Protein AF-A0A7C1YS99-F1 (afdb_monomer_lite)

Foldseek 3Di:
DPLPDAWEEEEEQCFLPPVVLVCCVSNVRYAAEYEHQDPVRLVNNVVRDDRYHYDYDDLLADPAAFQQGQEYEYEQCLQVDPCSVSSVVVVNRNHHPNHDYHYDHDDPDPPDDDPDD

pLDDT: mean 83.0, std 20.09, range [32.75, 98.19]

Structure (mmCIF, N/CA/C/O backbone):
data_AF-A0A7C1YS99-F1
#
_entry.id   AF-A0A7C1YS99-F1
#
loop_
_atom_site.group_PDB
_atom_site.id
_atom_site.type_symbol
_atom_site.label_atom_id
_atom_site.label_alt_id
_atom_site.label_comp_id
_atom_site.label_asym_id
_atom_site.label_entity_id
_atom_site.label_seq_id
_atom_site.pdbx_PDB_ins_code
_atom_site.Cartn_x
_atom_site.Cartn_y
_atom_site.Cartn_z
_atom_site.occupancy
_atom_site.B_iso_or_equiv
_atom_site.auth_seq_id
_atom_site.auth_comp_id
_atom_site.auth_asym_id
_atom_site.auth_atom_id
_atom_site.pdbx_PDB_model_num
ATOM 1 N N . LEU A 1 1 ? 5.647 -1.113 18.588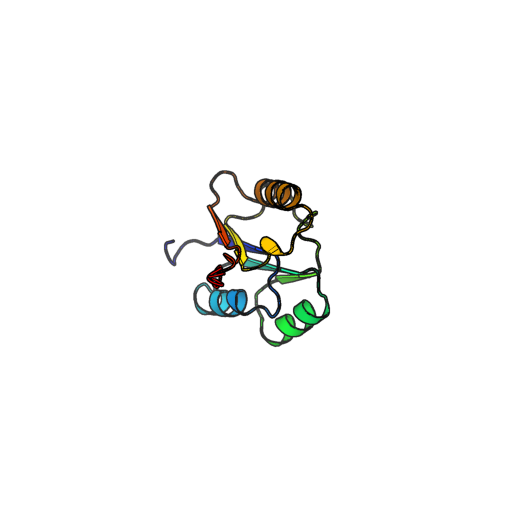 1.00 51.03 1 LEU A N 1
ATOM 2 C CA . LEU A 1 1 ? 4.290 -1.460 18.109 1.00 51.03 1 LEU A CA 1
ATOM 3 C C . LEU A 1 1 ? 3.826 -2.711 18.845 1.00 51.03 1 LEU A C 1
ATOM 5 O O . LEU A 1 1 ? 4.442 -3.757 18.681 1.00 51.03 1 LEU A O 1
ATOM 9 N N . ASN A 1 2 ? 2.818 -2.595 19.713 1.00 43.09 2 ASN A N 1
ATOM 10 C CA . ASN A 1 2 ? 2.233 -3.758 20.382 1.00 43.09 2 ASN A CA 1
ATOM 11 C C . ASN A 1 2 ? 1.548 -4.643 19.330 1.00 43.09 2 ASN A C 1
ATOM 13 O O . ASN A 1 2 ? 0.788 -4.141 18.510 1.00 43.09 2 ASN A O 1
ATOM 17 N N . SER A 1 3 ? 1.750 -5.960 19.381 1.00 49.62 3 SER A N 1
ATOM 18 C CA . SER A 1 3 ? 1.106 -6.942 18.482 1.00 49.62 3 SER A CA 1
ATOM 19 C C . SER A 1 3 ? -0.439 -6.983 18.589 1.00 49.62 3 SER A C 1
ATOM 21 O O . SER A 1 3 ? -1.082 -7.808 17.939 1.00 49.62 3 SER A O 1
ATOM 23 N N . ALA A 1 4 ? -1.039 -6.131 19.428 1.00 51.25 4 ALA A N 1
ATOM 24 C CA . ALA A 1 4 ? -2.457 -6.111 19.773 1.00 51.25 4 ALA A CA 1
ATOM 25 C C . ALA A 1 4 ? -3.273 -5.000 19.080 1.00 51.25 4 ALA A C 1
ATOM 27 O O . ALA A 1 4 ? -4.498 -5.100 19.055 1.00 51.25 4 ALA A O 1
ATOM 28 N N . SER A 1 5 ? -2.646 -3.961 18.523 1.00 60.84 5 SER A N 1
ATOM 29 C CA . SER A 1 5 ? -3.363 -2.846 17.888 1.00 60.84 5 SER A CA 1
ATOM 30 C C . SER A 1 5 ? -3.709 -3.160 16.429 1.00 60.84 5 SER A C 1
ATOM 32 O O . SER A 1 5 ? -2.818 -3.494 15.650 1.00 60.84 5 SER A O 1
ATOM 34 N N . ASN A 1 6 ? -4.988 -3.036 16.052 1.00 83.06 6 ASN A N 1
ATOM 35 C CA . ASN A 1 6 ? -5.393 -2.929 14.646 1.00 83.06 6 ASN A CA 1
ATOM 36 C C . ASN A 1 6 ? -4.889 -1.588 14.110 1.00 83.06 6 ASN A C 1
ATOM 38 O O . ASN A 1 6 ? -5.164 -0.553 14.711 1.00 83.06 6 ASN A O 1
ATOM 42 N N . PHE A 1 7 ? -4.174 -1.611 12.993 1.00 90.00 7 PHE A N 1
ATOM 43 C CA . PHE A 1 7 ? -3.721 -0.408 12.302 1.00 90.00 7 PHE A CA 1
ATOM 44 C C . PHE A 1 7 ? -3.795 -0.625 10.795 1.00 90.00 7 PHE A C 1
ATOM 46 O O . PHE A 1 7 ? -3.709 -1.762 10.309 1.00 90.00 7 PHE A O 1
ATOM 53 N N . LYS A 1 8 ? -3.950 0.478 10.071 1.00 94.75 8 LYS A N 1
ATOM 54 C CA . LYS A 1 8 ? -4.027 0.515 8.621 1.00 94.75 8 LYS A CA 1
ATOM 55 C C . LYS A 1 8 ? -2.712 1.024 8.044 1.00 94.75 8 LYS A C 1
ATOM 57 O O . LYS A 1 8 ? -2.274 2.126 8.374 1.00 94.75 8 LYS A O 1
ATOM 62 N N . LEU A 1 9 ? -2.087 0.208 7.201 1.00 95.62 9 LEU A N 1
ATOM 63 C CA . LEU A 1 9 ? -0.778 0.480 6.611 1.00 95.62 9 LEU A CA 1
ATOM 64 C C . LEU A 1 9 ? -0.895 0.687 5.103 1.00 95.62 9 LEU A C 1
ATOM 66 O O . LEU A 1 9 ? -1.566 -0.091 4.422 1.00 95.62 9 LEU A O 1
ATOM 70 N N . LEU A 1 10 ? -0.194 1.697 4.589 1.00 97.00 10 LEU A N 1
ATOM 71 C CA . LEU A 1 10 ? 0.053 1.888 3.162 1.00 97.00 10 LEU A CA 1
ATOM 72 C C . LEU A 1 10 ? 1.531 1.636 2.842 1.00 97.00 10 LEU A C 1
ATOM 74 O O . LEU A 1 10 ? 2.393 2.310 3.397 1.00 97.00 10 LEU A O 1
ATOM 78 N N . GLU A 1 11 ? 1.825 0.722 1.920 1.00 96.50 11 GLU A N 1
ATOM 79 C CA . GLU A 1 11 ? 3.133 0.653 1.260 1.00 96.50 11 GLU A CA 1
ATOM 80 C C . GLU A 1 11 ? 3.050 1.313 -0.121 1.00 96.50 11 GLU A C 1
ATOM 82 O O . GLU A 1 11 ? 2.294 0.853 -0.979 1.00 96.50 11 GLU A O 1
ATOM 87 N N . VAL A 1 12 ? 3.831 2.374 -0.346 1.00 95.81 12 VAL A N 1
ATOM 88 C CA . VAL A 1 12 ? 3.949 3.049 -1.648 1.00 95.81 12 VAL A CA 1
ATOM 89 C C . VAL A 1 12 ? 5.188 2.557 -2.387 1.00 95.81 12 VAL A C 1
ATOM 91 O O . VAL A 1 12 ? 6.302 2.653 -1.870 1.00 95.81 12 VAL A O 1
ATOM 94 N N . GLY A 1 13 ? 4.984 2.070 -3.611 1.00 95.31 13 GLY A N 1
ATOM 95 C CA . GLY A 1 13 ? 5.977 1.359 -4.416 1.00 95.31 13 GLY A CA 1
ATOM 96 C C . GLY A 1 13 ? 6.239 -0.051 -3.883 1.00 95.31 13 GLY A C 1
ATOM 97 O O . GLY A 1 13 ? 7.375 -0.421 -3.599 1.00 95.31 13 GLY A O 1
ATOM 98 N N . CYS A 1 14 ? 5.170 -0.828 -3.690 1.00 96.38 14 CYS A N 1
ATOM 99 C CA . CYS A 1 14 ? 5.234 -2.153 -3.073 1.00 96.38 14 CYS A CA 1
ATOM 100 C C . CYS A 1 14 ? 5.894 -3.231 -3.950 1.00 96.38 14 CYS A C 1
ATOM 102 O O . CYS A 1 14 ? 6.169 -4.343 -3.481 1.00 96.38 14 CYS A O 1
ATOM 104 N N . GLY A 1 15 ? 6.108 -2.943 -5.236 1.00 95.50 15 GLY A N 1
ATOM 105 C CA . GLY A 1 15 ? 6.672 -3.850 -6.220 1.00 95.50 15 GLY A CA 1
ATOM 106 C C . GLY A 1 15 ? 6.026 -5.243 -6.175 1.00 95.50 15 GLY A C 1
ATOM 107 O O . GLY A 1 15 ? 4.799 -5.356 -6.183 1.00 95.50 15 GLY A O 1
ATOM 108 N N . PRO A 1 16 ? 6.813 -6.333 -6.102 1.00 95.69 16 PRO A N 1
ATOM 109 C CA . PRO A 1 16 ? 6.288 -7.701 -6.052 1.00 95.69 16 PRO A CA 1
ATOM 110 C C . PRO A 1 16 ? 5.656 -8.089 -4.697 1.00 95.69 16 PRO A C 1
ATOM 112 O O . PRO A 1 16 ? 5.220 -9.230 -4.538 1.00 95.69 16 PRO A O 1
ATOM 115 N N . GLY A 1 17 ? 5.600 -7.179 -3.715 1.00 96.25 17 GLY A N 1
ATOM 116 C CA . GLY A 1 17 ? 4.861 -7.367 -2.463 1.00 96.25 17 GLY A CA 1
ATOM 117 C C . GLY A 1 17 ? 5.595 -8.147 -1.367 1.00 96.25 17 GLY A C 1
ATOM 118 O O . GLY A 1 17 ? 4.950 -8.755 -0.511 1.00 96.25 17 GLY A O 1
ATOM 119 N N . TYR A 1 18 ? 6.934 -8.169 -1.369 1.00 95.00 18 TYR A N 1
ATOM 120 C CA . TYR A 1 18 ? 7.716 -8.929 -0.379 1.00 95.00 18 TYR A CA 1
ATOM 121 C C . TYR A 1 18 ? 7.472 -8.470 1.062 1.00 95.00 18 TYR A C 1
ATOM 123 O O . TYR A 1 18 ? 7.271 -9.308 1.943 1.00 95.00 18 TYR A O 1
ATOM 131 N N . PHE A 1 19 ? 7.462 -7.157 1.301 1.00 94.69 19 PHE A N 1
ATOM 132 C CA . PHE A 1 19 ? 7.207 -6.601 2.627 1.00 94.69 19 PHE A CA 1
ATOM 133 C C . PHE A 1 19 ? 5.777 -6.903 3.090 1.00 94.69 19 PHE A C 1
ATOM 135 O O . PHE A 1 19 ? 5.582 -7.462 4.171 1.00 94.69 19 PHE A O 1
ATOM 142 N N . LEU A 1 20 ? 4.787 -6.649 2.231 1.00 96.19 20 LEU A N 1
ATOM 143 C CA . LEU A 1 20 ? 3.376 -6.948 2.507 1.00 96.19 20 LEU A CA 1
ATOM 144 C C . LEU A 1 20 ? 3.145 -8.433 2.807 1.00 96.19 20 LEU A C 1
ATOM 146 O O . LEU A 1 20 ? 2.330 -8.775 3.660 1.00 96.19 20 LEU A O 1
ATOM 150 N N . ARG A 1 21 ? 3.912 -9.340 2.190 1.00 95.69 21 ARG A N 1
ATOM 151 C CA . ARG A 1 21 ? 3.801 -10.782 2.459 1.00 95.69 21 ARG A CA 1
ATOM 152 C C . A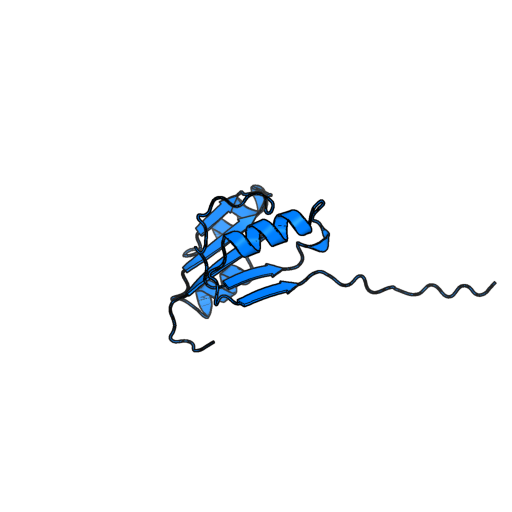RG A 1 21 ? 4.263 -11.132 3.870 1.00 95.69 21 ARG A C 1
ATOM 154 O O . ARG A 1 21 ? 3.656 -11.974 4.533 1.00 95.69 21 ARG A O 1
ATOM 161 N N . CYS A 1 22 ? 5.330 -10.494 4.335 1.00 93.62 22 CYS A N 1
ATOM 162 C CA . CYS A 1 22 ? 5.774 -10.608 5.720 1.00 93.62 22 CYS A CA 1
ATOM 163 C C . CYS A 1 22 ? 4.739 -10.007 6.682 1.00 93.62 22 CYS A C 1
ATOM 165 O O . CYS A 1 22 ? 4.435 -10.613 7.711 1.00 93.62 22 CYS A O 1
ATOM 167 N N . LEU A 1 23 ? 4.144 -8.869 6.313 1.00 93.00 23 LEU A N 1
ATOM 168 C CA . LEU A 1 23 ? 3.107 -8.198 7.092 1.00 93.00 23 LEU A CA 1
ATOM 169 C C . LEU A 1 23 ? 1.859 -9.080 7.268 1.00 93.00 23 LEU A C 1
ATOM 171 O O . LEU A 1 23 ? 1.407 -9.257 8.396 1.00 93.00 23 LEU A O 1
ATOM 175 N N . GLU A 1 24 ? 1.366 -9.732 6.208 1.00 93.38 24 GLU A N 1
ATOM 176 C CA . GLU A 1 24 ? 0.237 -10.679 6.292 1.00 93.38 24 GLU A CA 1
ATOM 177 C C . GLU A 1 24 ? 0.495 -11.838 7.266 1.00 93.38 24 GLU A C 1
ATOM 179 O O . GLU A 1 24 ? -0.439 -12.336 7.907 1.00 93.38 24 GLU A O 1
ATOM 184 N N . ARG A 1 25 ? 1.756 -12.281 7.364 1.00 91.94 25 ARG A N 1
ATOM 185 C CA . ARG A 1 25 ? 2.174 -13.395 8.222 1.00 91.94 25 ARG A CA 1
ATOM 186 C C . ARG A 1 25 ? 2.316 -12.979 9.683 1.00 91.94 25 ARG A C 1
ATOM 188 O O . ARG A 1 25 ? 1.874 -13.716 10.559 1.00 91.94 25 ARG A O 1
ATOM 195 N N . TRP A 1 26 ? 2.979 -11.856 9.948 1.00 91.88 26 TRP A N 1
ATOM 196 C CA . TRP A 1 26 ? 3.350 -11.451 11.308 1.00 91.88 26 TRP A CA 1
ATOM 197 C C . TRP A 1 26 ? 2.332 -10.521 11.965 1.00 91.88 26 TRP A C 1
ATOM 199 O O . TRP A 1 26 ? 2.200 -10.532 13.185 1.00 91.88 26 TRP A O 1
ATOM 209 N N . TYR A 1 27 ? 1.564 -9.779 11.168 1.00 91.94 27 TYR A N 1
ATOM 210 C CA . TYR A 1 27 ? 0.534 -8.849 11.622 1.00 91.94 27 TYR A CA 1
ATOM 211 C C . TYR A 1 27 ? -0.800 -9.156 10.930 1.00 91.94 27 TYR A C 1
ATOM 213 O O . TYR A 1 27 ? -1.335 -8.325 10.200 1.00 91.94 27 TYR A O 1
ATOM 221 N N . PRO A 1 28 ? -1.399 -10.339 11.166 1.00 89.94 28 PRO A N 1
ATOM 222 C CA . PRO A 1 28 ? -2.575 -10.803 10.426 1.00 89.94 28 PRO A CA 1
ATOM 223 C C . PRO A 1 28 ? -3.842 -9.957 10.629 1.00 89.94 28 PRO A C 1
ATOM 225 O O . PRO A 1 28 ? -4.828 -10.201 9.935 1.00 89.94 28 PRO A O 1
ATOM 228 N N . LYS A 1 29 ? -3.828 -9.022 11.591 1.00 91.56 29 LYS A N 1
ATOM 229 C CA . LYS A 1 29 ? -4.896 -8.052 11.871 1.00 91.56 29 LYS A CA 1
ATOM 230 C C . LYS A 1 29 ? -4.653 -6.664 11.253 1.00 91.56 29 LYS A C 1
ATOM 232 O O . LYS A 1 29 ? -5.506 -5.794 11.387 1.00 91.56 29 LYS A O 1
ATOM 237 N N . CYS A 1 30 ? -3.497 -6.437 10.628 1.00 92.56 30 CYS A N 1
ATOM 238 C CA . CYS A 1 30 ? -3.212 -5.194 9.919 1.00 92.56 30 CYS A CA 1
ATOM 239 C C . CYS A 1 30 ? -4.059 -5.112 8.642 1.00 92.56 30 CYS A C 1
ATOM 241 O O . CYS A 1 30 ? -4.109 -6.069 7.865 1.00 92.56 30 CYS A O 1
ATOM 243 N N . GLU A 1 31 ? -4.708 -3.969 8.417 1.00 95.31 31 GLU A N 1
ATOM 244 C CA . GLU A 1 31 ? -5.343 -3.657 7.136 1.00 95.31 31 GLU A CA 1
ATOM 245 C C . GLU A 1 31 ? -4.288 -3.034 6.219 1.00 95.31 31 GLU A C 1
ATOM 247 O O . GLU A 1 31 ? -3.974 -1.849 6.324 1.00 95.31 31 GLU A O 1
ATOM 252 N N . ALA A 1 32 ? -3.701 -3.848 5.345 1.00 96.25 32 ALA A N 1
ATOM 253 C CA . ALA A 1 32 ? -2.617 -3.415 4.477 1.00 96.25 32 ALA A CA 1
ATOM 254 C C . ALA A 1 32 ? -3.109 -3.063 3.067 1.00 96.25 32 ALA A C 1
ATOM 256 O O . ALA A 1 32 ? -3.891 -3.801 2.452 1.00 96.25 32 ALA A O 1
ATOM 257 N N . VAL A 1 33 ? -2.590 -1.959 2.535 1.00 98.00 33 VAL A N 1
ATOM 258 C CA . VAL A 1 33 ? -2.743 -1.540 1.142 1.00 98.00 33 VAL A CA 1
ATOM 259 C C . VAL A 1 33 ? -1.355 -1.366 0.528 1.00 98.00 33 VAL A C 1
ATOM 261 O O . VAL A 1 33 ? -0.486 -0.763 1.146 1.00 98.00 33 VAL A O 1
ATOM 264 N N . GLY A 1 34 ? -1.143 -1.886 -0.679 1.00 97.69 34 GLY A N 1
ATOM 265 C CA . GLY A 1 34 ? 0.072 -1.672 -1.467 1.00 97.69 34 GLY A CA 1
ATOM 266 C C . GLY A 1 34 ? -0.238 -0.941 -2.768 1.00 97.69 34 GLY A C 1
ATOM 267 O O . GLY A 1 34 ? -1.179 -1.327 -3.475 1.00 97.69 34 GLY A O 1
ATOM 268 N N . THR A 1 35 ? 0.537 0.095 -3.089 1.00 97.94 35 THR A N 1
ATOM 269 C CA . THR A 1 35 ? 0.485 0.777 -4.387 1.00 97.94 35 THR A CA 1
ATOM 270 C C . THR A 1 35 ? 1.787 0.639 -5.152 1.00 97.94 35 THR A C 1
ATOM 272 O O . THR A 1 35 ? 2.861 0.642 -4.565 1.00 97.94 35 THR A O 1
ATOM 275 N N . ASP A 1 36 ? 1.701 0.535 -6.474 1.00 96.88 36 ASP A N 1
ATOM 276 C CA . ASP A 1 36 ? 2.856 0.614 -7.371 1.00 96.88 36 ASP A CA 1
ATOM 277 C C . ASP A 1 36 ? 2.415 1.176 -8.730 1.00 96.88 36 ASP A C 1
ATOM 279 O O . ASP A 1 36 ? 1.265 0.987 -9.135 1.00 96.88 36 ASP A O 1
ATOM 283 N N . ILE A 1 37 ? 3.299 1.875 -9.440 1.00 96.12 37 ILE A N 1
ATOM 284 C CA . ILE A 1 37 ? 2.999 2.417 -10.771 1.00 96.12 37 ILE A CA 1
ATOM 285 C C . ILE A 1 37 ? 3.005 1.313 -11.842 1.00 96.12 37 ILE A C 1
ATOM 287 O O . ILE A 1 37 ? 2.298 1.417 -12.857 1.00 96.12 37 ILE A O 1
ATOM 291 N N . ASP A 1 38 ? 3.768 0.243 -11.605 1.00 96.25 38 ASP A N 1
ATOM 292 C CA . ASP A 1 38 ? 3.942 -0.881 -12.515 1.00 96.25 38 ASP A CA 1
ATOM 293 C C . ASP A 1 38 ? 2.815 -1.916 -12.344 1.00 96.25 38 ASP A C 1
ATOM 295 O O . ASP A 1 38 ? 2.701 -2.623 -11.337 1.00 96.25 38 ASP A O 1
ATOM 299 N N . GLN A 1 39 ? 1.970 -2.044 -13.373 1.00 97.25 39 GLN A N 1
ATOM 300 C CA . GLN A 1 39 ? 0.876 -3.020 -13.378 1.00 97.25 39 GLN A CA 1
ATOM 301 C C . GLN A 1 39 ? 1.381 -4.468 -13.308 1.00 97.25 39 GLN A C 1
ATOM 303 O O . GLN A 1 39 ? 0.735 -5.312 -12.690 1.00 97.25 39 GLN A O 1
ATOM 308 N N . GLY A 1 40 ? 2.507 -4.776 -13.953 1.00 98.00 40 GLY A N 1
ATOM 309 C CA . GLY A 1 40 ? 3.088 -6.113 -13.971 1.00 98.00 40 GLY A CA 1
ATOM 310 C C . GLY A 1 40 ? 3.519 -6.561 -12.578 1.00 98.00 40 GLY A C 1
ATOM 311 O O . GLY A 1 40 ? 3.269 -7.710 -12.202 1.00 98.00 40 GLY A O 1
ATOM 312 N N . LEU A 1 41 ? 4.082 -5.648 -11.782 1.00 97.25 41 LEU A N 1
ATOM 313 C CA . LEU A 1 41 ? 4.418 -5.905 -10.379 1.00 97.25 41 LEU A CA 1
ATOM 314 C C . LEU A 1 41 ? 3.167 -6.103 -9.518 1.00 97.25 41 LEU A C 1
ATOM 316 O O . LEU A 1 41 ? 3.113 -7.066 -8.752 1.00 97.25 41 LEU A O 1
ATOM 320 N N . ILE A 1 42 ? 2.126 -5.287 -9.713 1.00 98.19 42 ILE A N 1
ATOM 321 C CA . ILE A 1 42 ? 0.833 -5.469 -9.034 1.00 98.19 42 ILE A CA 1
ATOM 322 C C . ILE A 1 42 ? 0.228 -6.846 -9.341 1.00 98.19 42 ILE A C 1
ATOM 324 O O . ILE A 1 42 ? -0.172 -7.567 -8.424 1.00 98.19 42 ILE A O 1
ATOM 328 N N . GLU A 1 43 ? 0.182 -7.254 -10.611 1.00 97.88 43 GLU A N 1
ATOM 329 C CA . GLU A 1 43 ? -0.342 -8.570 -10.995 1.00 97.88 43 GLU A CA 1
ATOM 330 C C . GLU A 1 43 ? 0.536 -9.724 -10.501 1.00 97.88 43 GLU A C 1
ATOM 332 O O . GLU A 1 43 ? 0.027 -10.798 -10.170 1.00 97.88 43 GLU A O 1
ATOM 337 N N . HIS A 1 44 ? 1.851 -9.524 -10.404 1.00 97.62 44 HIS A N 1
ATOM 338 C CA . HIS A 1 44 ? 2.743 -10.490 -9.772 1.00 97.62 44 HIS A CA 1
ATOM 339 C C . HIS A 1 44 ? 2.432 -10.639 -8.277 1.00 97.62 44 HIS A C 1
ATOM 341 O O . HIS A 1 44 ? 2.218 -11.756 -7.805 1.00 97.62 44 HIS A O 1
ATOM 347 N N . ALA A 1 45 ? 2.349 -9.530 -7.543 1.00 97.75 45 ALA A N 1
ATOM 348 C CA . ALA A 1 45 ? 2.105 -9.503 -6.105 1.00 97.75 45 ALA A CA 1
ATOM 349 C C . ALA A 1 45 ? 0.761 -10.162 -5.728 1.00 97.75 45 ALA A C 1
ATOM 351 O O . ALA A 1 45 ? 0.696 -10.951 -4.779 1.00 97.75 45 ALA A O 1
ATOM 352 N N . LYS A 1 46 ? -0.291 -9.948 -6.536 1.00 97.25 46 LYS A N 1
ATOM 353 C CA . LYS A 1 46 ? -1.618 -10.580 -6.376 1.00 97.25 46 LYS A CA 1
ATOM 354 C C . LYS A 1 46 ? -1.594 -12.112 -6.393 1.00 97.25 46 LYS A C 1
ATOM 356 O O . LYS A 1 46 ? -2.507 -12.742 -5.864 1.00 97.25 46 LYS A O 1
ATOM 361 N N . LYS A 1 47 ? -0.571 -12.744 -6.981 1.00 97.25 47 LYS A N 1
ATOM 362 C CA . LYS A 1 47 ? -0.435 -14.214 -6.982 1.00 97.25 47 LYS A CA 1
ATOM 363 C C . LYS A 1 47 ? -0.070 -14.765 -5.601 1.00 97.25 47 LYS A C 1
ATOM 365 O O . LYS A 1 47 ? -0.360 -15.928 -5.314 1.00 97.25 47 LYS A O 1
ATOM 370 N N . TYR A 1 48 ? 0.561 -13.947 -4.757 1.00 95.62 48 TYR A N 1
ATOM 371 C CA . TYR A 1 48 ? 1.139 -14.371 -3.479 1.00 95.62 48 TYR A CA 1
ATOM 372 C C . TYR A 1 48 ? 0.445 -13.761 -2.262 1.00 95.62 48 TYR A C 1
ATOM 374 O O . TYR A 1 48 ? 0.404 -14.409 -1.217 1.00 95.62 48 TYR A O 1
ATOM 382 N N . LEU A 1 49 ? -0.099 -12.551 -2.394 1.00 96.38 49 LEU A N 1
ATOM 383 C CA . LEU A 1 49 ? -0.816 -11.845 -1.334 1.00 96.38 49 LEU A CA 1
ATOM 384 C C . LEU A 1 49 ? -2.303 -12.195 -1.362 1.00 96.38 49 LEU A C 1
ATOM 386 O O . LEU A 1 49 ? -2.909 -12.282 -2.429 1.00 96.38 49 LEU A O 1
ATOM 390 N N . ARG A 1 50 ? -2.890 -12.432 -0.185 1.00 92.38 50 ARG A N 1
ATOM 391 C CA . ARG A 1 50 ? -4.287 -12.897 -0.069 1.00 92.38 50 ARG A CA 1
ATOM 392 C C . ARG A 1 50 ? -5.197 -11.933 0.674 1.00 92.38 50 ARG A C 1
ATOM 394 O O . ARG A 1 50 ? -6.400 -11.961 0.445 1.00 92.38 50 ARG A O 1
ATOM 401 N N . LYS A 1 51 ? -4.645 -11.120 1.571 1.00 93.06 51 LYS A N 1
ATOM 402 C CA . LYS A 1 51 ? -5.395 -10.206 2.445 1.00 93.06 51 LYS A CA 1
ATOM 403 C C . LYS A 1 51 ? -5.172 -8.743 2.076 1.00 93.06 51 LYS A C 1
ATOM 405 O O . LYS A 1 51 ? -6.041 -7.912 2.308 1.00 93.06 51 LYS A O 1
ATOM 410 N N . THR A 1 52 ? -4.011 -8.441 1.513 1.00 96.25 52 THR A N 1
ATOM 411 C CA . THR A 1 52 ? -3.572 -7.096 1.162 1.00 96.25 52 THR A CA 1
ATOM 412 C C . THR A 1 52 ? -4.316 -6.581 -0.060 1.00 96.25 52 THR A C 1
ATOM 414 O O . THR A 1 52 ? -4.404 -7.263 -1.084 1.00 96.25 52 THR A O 1
ATOM 417 N N . LYS A 1 53 ? -4.806 -5.342 0.014 1.00 97.50 53 LYS A N 1
ATOM 418 C CA . LYS A 1 53 ? -5.378 -4.658 -1.147 1.00 97.50 53 LYS A CA 1
ATOM 419 C C . LYS A 1 53 ? -4.245 -4.101 -2.008 1.00 97.50 53 LYS A C 1
ATOM 421 O O . LYS A 1 53 ? -3.460 -3.292 -1.532 1.00 97.50 53 LYS A O 1
ATOM 426 N N . LEU A 1 54 ? -4.178 -4.499 -3.275 1.00 98.19 54 LEU A N 1
ATOM 427 C CA . LEU A 1 54 ? -3.152 -4.039 -4.218 1.00 98.19 54 LEU A CA 1
ATOM 428 C C . LEU A 1 54 ? -3.774 -3.160 -5.299 1.00 98.19 54 LEU A C 1
ATOM 430 O O . LEU A 1 54 ? -4.751 -3.562 -5.936 1.00 98.19 54 LEU A O 1
ATOM 434 N N . ILE A 1 55 ? -3.213 -1.970 -5.505 1.00 97.56 55 ILE A N 1
ATOM 435 C CA . ILE A 1 55 ? -3.762 -0.955 -6.408 1.00 97.56 55 ILE A CA 1
ATOM 436 C C . ILE A 1 55 ? -2.631 -0.395 -7.265 1.00 97.56 55 ILE A C 1
ATOM 438 O O . ILE A 1 55 ? -1.620 0.054 -6.738 1.00 97.56 55 ILE A O 1
ATOM 442 N N . ARG A 1 56 ? -2.806 -0.358 -8.588 1.00 97.62 56 ARG A N 1
ATOM 443 C CA . ARG A 1 56 ? -1.879 0.400 -9.426 1.00 97.62 56 ARG A CA 1
ATOM 444 C C . ARG A 1 56 ? -2.121 1.892 -9.229 1.00 97.62 56 ARG A C 1
ATOM 446 O O . ARG A 1 56 ? -3.232 2.352 -9.495 1.00 97.62 56 ARG A O 1
ATOM 453 N N . HIS A 1 57 ? -1.103 2.636 -8.809 1.00 96.94 57 HIS A N 1
ATOM 454 C CA . HIS A 1 57 ? -1.209 4.083 -8.672 1.00 96.94 57 HIS A CA 1
ATOM 455 C C . HIS A 1 57 ? 0.140 4.804 -8.674 1.00 96.94 57 HIS A C 1
ATOM 457 O O . HIS A 1 57 ? 1.150 4.249 -8.252 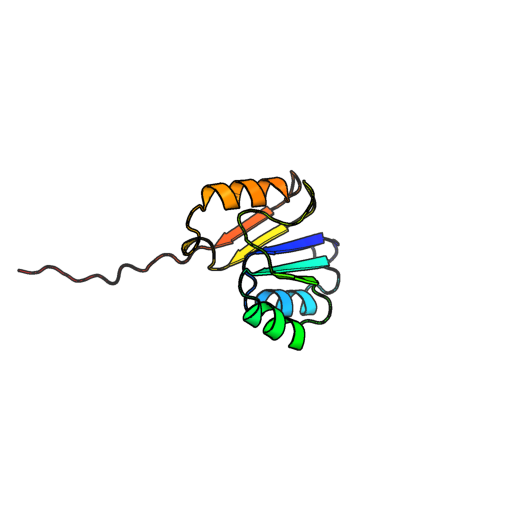1.00 96.94 57 HIS A O 1
ATOM 463 N N . ASP A 1 58 ? 0.124 6.062 -9.114 1.00 94.56 58 ASP A N 1
ATOM 464 C CA . ASP A 1 58 ? 1.250 6.987 -8.968 1.00 94.56 58 ASP A CA 1
ATOM 465 C C . ASP A 1 58 ? 1.379 7.448 -7.509 1.00 94.56 58 ASP A C 1
ATOM 467 O O . ASP A 1 58 ? 0.382 7.784 -6.863 1.00 94.56 58 ASP A O 1
ATOM 471 N N . ALA A 1 59 ? 2.613 7.474 -7.008 1.00 93.12 59 ALA A N 1
ATOM 472 C CA . ALA A 1 59 ? 2.968 7.951 -5.677 1.00 93.12 59 ALA A CA 1
ATOM 473 C C . ALA A 1 59 ? 2.712 9.459 -5.489 1.00 93.12 59 ALA A C 1
ATOM 475 O O . ALA A 1 59 ? 2.515 9.905 -4.362 1.00 93.12 59 ALA A O 1
ATOM 476 N N . HIS A 1 60 ? 2.701 10.246 -6.570 1.00 93.81 60 HIS A N 1
ATOM 477 C CA . HIS A 1 60 ? 2.501 11.700 -6.514 1.00 93.81 60 HIS A CA 1
ATOM 478 C C . HIS A 1 60 ? 1.031 12.134 -6.436 1.00 93.81 60 HIS A C 1
ATOM 480 O O . HIS A 1 60 ? 0.760 13.330 -6.340 1.00 93.81 60 HIS A O 1
ATOM 486 N N . ASN A 1 61 ? 0.087 11.196 -6.511 1.00 94.94 61 ASN A N 1
ATOM 487 C CA . ASN A 1 61 ? -1.344 11.459 -6.399 1.00 94.94 61 ASN A CA 1
ATOM 488 C C . ASN A 1 61 ? -2.003 10.187 -5.882 1.00 94.94 61 ASN A C 1
ATOM 490 O O . ASN A 1 61 ? -2.293 9.317 -6.682 1.00 94.94 61 ASN A O 1
ATOM 494 N N . LEU A 1 62 ? -2.177 10.009 -4.578 1.00 95.81 62 LEU A N 1
ATOM 495 C CA . LEU A 1 62 ? -2.672 8.753 -4.012 1.00 95.81 62 LEU A CA 1
ATOM 496 C C . LEU A 1 62 ? -4.216 8.719 -3.982 1.00 95.81 62 LEU A C 1
ATOM 498 O O . LEU A 1 62 ? -4.838 9.705 -3.585 1.00 95.81 62 LEU A O 1
ATOM 502 N N . PRO A 1 63 ? -4.871 7.585 -4.310 1.00 96.62 63 PRO A N 1
ATOM 503 C CA . PRO A 1 63 ? -6.327 7.482 -4.454 1.00 96.62 63 PRO A CA 1
ATOM 504 C C . PRO A 1 63 ? -7.022 7.254 -3.104 1.00 96.62 63 PRO A C 1
ATOM 506 O O . PRO A 1 63 ? -7.866 6.366 -2.962 1.00 96.62 63 PRO A O 1
ATOM 509 N N . PHE A 1 64 ? -6.608 7.999 -2.085 1.00 97.56 64 PHE A N 1
ATOM 510 C CA . PHE A 1 64 ? -7.078 7.846 -0.715 1.00 97.56 64 PHE A CA 1
ATOM 511 C C . PHE A 1 64 ? -7.462 9.198 -0.135 1.00 97.56 64 PHE A C 1
ATOM 513 O O . PHE A 1 64 ? -6.860 10.217 -0.480 1.00 97.56 64 PHE A O 1
ATOM 520 N N . ASP A 1 65 ? -8.432 9.192 0.771 1.00 97.56 65 ASP A N 1
ATOM 521 C CA . ASP A 1 65 ? -8.841 10.382 1.507 1.00 97.56 65 ASP A CA 1
ATOM 522 C C . ASP A 1 65 ? -7.757 10.815 2.502 1.00 97.56 65 ASP A C 1
ATOM 524 O O . ASP A 1 65 ? -6.834 10.059 2.831 1.00 97.56 65 ASP A O 1
ATOM 528 N N . ASN A 1 66 ? -7.876 12.043 2.997 1.00 96.44 66 ASN A N 1
ATOM 529 C CA . ASN A 1 66 ? -6.965 12.565 4.009 1.00 96.44 66 ASN A CA 1
ATOM 530 C C . ASN A 1 66 ? -7.021 11.711 5.288 1.00 96.44 66 ASN A C 1
ATOM 532 O O . ASN A 1 66 ? -8.080 11.190 5.630 1.00 96.44 66 ASN A O 1
ATOM 536 N N . GLU A 1 67 ? -5.901 11.598 6.005 1.00 95.25 67 GLU A N 1
ATOM 537 C CA . GLU A 1 67 ? -5.833 10.933 7.320 1.00 95.25 67 GLU A CA 1
ATOM 538 C C . GLU A 1 67 ? -6.371 9.478 7.328 1.00 95.25 67 GLU A C 1
ATOM 540 O O . GLU A 1 67 ? -6.941 8.994 8.308 1.00 95.25 67 GLU A O 1
ATOM 545 N N . SER A 1 68 ? -6.180 8.748 6.227 1.00 95.81 68 SER A N 1
ATOM 546 C CA . SER A 1 68 ? -6.682 7.379 6.042 1.00 95.81 68 SER A CA 1
ATOM 547 C C . SER A 1 68 ? -5.801 6.287 6.661 1.00 95.81 68 SER A C 1
ATOM 549 O O . SER A 1 68 ? -6.300 5.188 6.913 1.00 95.81 68 SER A O 1
ATOM 551 N N . PHE A 1 69 ? -4.509 6.543 6.889 1.00 95.25 69 PHE A N 1
ATOM 552 C CA . PHE A 1 69 ? -3.531 5.525 7.296 1.00 95.25 69 PHE A CA 1
ATOM 553 C C . PHE A 1 69 ? -2.840 5.860 8.617 1.00 95.25 69 PHE A C 1
ATOM 555 O O . PHE A 1 69 ? -2.519 7.011 8.899 1.00 95.25 69 PHE A O 1
ATOM 562 N N . ASP A 1 70 ? -2.598 4.826 9.424 1.00 92.50 70 ASP A N 1
ATOM 563 C CA . ASP A 1 70 ? -1.855 4.918 10.686 1.00 92.50 70 ASP A CA 1
ATOM 564 C C . ASP A 1 70 ? -0.338 4.816 10.470 1.00 92.50 70 ASP A C 1
ATOM 566 O O . ASP A 1 70 ? 0.446 5.256 11.308 1.00 92.50 70 ASP A O 1
ATOM 570 N N . VAL A 1 71 ? 0.075 4.179 9.370 1.00 92.25 71 VAL A N 1
ATOM 571 C CA . VAL A 1 71 ? 1.477 3.971 8.995 1.00 92.25 71 VAL A CA 1
ATOM 572 C C . VAL A 1 71 ? 1.601 4.054 7.478 1.00 92.25 71 VAL A C 1
ATOM 574 O O . VAL A 1 71 ? 0.832 3.408 6.761 1.00 92.25 71 VAL A O 1
ATOM 577 N N . LEU A 1 72 ? 2.604 4.783 6.994 1.00 93.25 72 LEU A N 1
ATOM 578 C CA . LEU A 1 72 ? 3.030 4.746 5.600 1.00 93.25 72 LEU A CA 1
ATOM 579 C C . LEU A 1 72 ? 4.483 4.284 5.534 1.00 93.25 72 LEU A C 1
ATOM 581 O O . LEU A 1 72 ? 5.354 4.761 6.265 1.00 93.25 72 LEU A O 1
ATOM 585 N N . CYS A 1 73 ? 4.751 3.341 4.638 1.00 90.88 73 CYS A N 1
ATOM 586 C CA . CYS 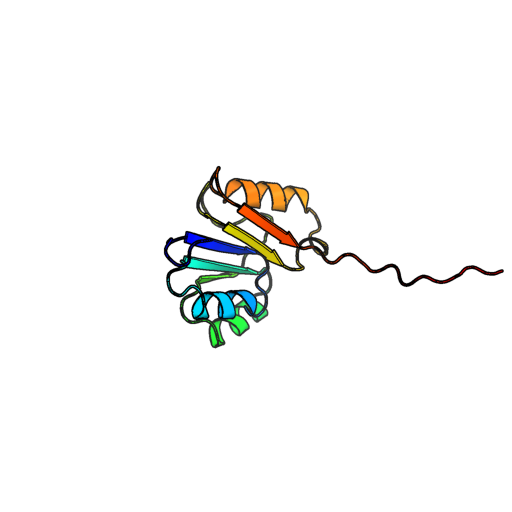A 1 73 ? 6.105 2.965 4.280 1.00 90.88 73 CYS A CA 1
ATOM 587 C C . CYS A 1 73 ? 6.343 3.105 2.779 1.00 90.88 73 CYS A C 1
ATOM 589 O O . CYS A 1 73 ? 5.448 2.945 1.952 1.00 90.88 73 CYS A O 1
ATOM 591 N N . SER A 1 74 ? 7.585 3.413 2.426 1.00 88.38 74 SER A N 1
ATOM 592 C CA . SER A 1 74 ? 8.056 3.365 1.048 1.00 88.38 74 SER A CA 1
ATOM 593 C C . SER A 1 74 ? 9.516 2.937 1.066 1.00 88.38 74 SER A C 1
ATOM 595 O O . SER A 1 74 ? 10.365 3.590 1.684 1.00 88.38 74 SER A O 1
ATOM 597 N N . LEU A 1 75 ? 9.788 1.780 0.467 1.00 84.12 75 LEU A N 1
ATOM 598 C CA . LEU A 1 75 ? 11.075 1.101 0.551 1.00 84.12 75 LEU A CA 1
ATOM 599 C C . LEU A 1 75 ? 11.774 1.156 -0.807 1.00 84.12 75 LEU A C 1
ATOM 601 O O . LEU A 1 75 ? 11.326 0.518 -1.750 1.00 84.12 75 LEU A O 1
ATOM 605 N N . GLN A 1 76 ? 12.903 1.866 -0.888 1.00 77.69 76 GLN A N 1
ATOM 606 C CA . GLN A 1 76 ? 13.738 1.964 -2.097 1.00 77.69 76 GLN A CA 1
ATOM 607 C C . GLN A 1 76 ? 13.042 2.592 -3.319 1.00 77.69 76 GLN A C 1
ATOM 609 O O . GLN A 1 76 ? 13.322 2.233 -4.462 1.00 77.69 76 GLN A O 1
ATOM 614 N N . VAL A 1 77 ? 12.104 3.507 -3.080 1.00 70.94 77 VAL A N 1
ATOM 615 C CA . VAL A 1 77 ? 11.301 4.161 -4.130 1.00 70.94 77 VAL A CA 1
ATOM 616 C C . VAL A 1 77 ? 11.664 5.636 -4.261 1.00 70.94 77 VAL A C 1
ATOM 618 O O . VAL A 1 77 ? 11.642 6.185 -5.358 1.00 70.94 77 VAL A O 1
ATOM 621 N N . ILE A 1 78 ? 12.035 6.284 -3.155 1.00 71.75 78 ILE A N 1
ATOM 622 C CA . ILE A 1 78 ? 12.181 7.743 -3.068 1.00 71.75 78 ILE A CA 1
ATOM 623 C C . ILE A 1 78 ? 13.285 8.252 -3.998 1.00 71.75 78 ILE A C 1
ATOM 625 O O . ILE A 1 78 ? 13.127 9.299 -4.619 1.00 71.75 78 ILE A O 1
ATOM 629 N N . GLU A 1 79 ? 14.372 7.494 -4.157 1.00 72.75 79 GLU A N 1
ATOM 630 C CA . GLU A 1 79 ? 15.479 7.814 -5.065 1.00 72.75 79 GLU A CA 1
ATOM 631 C C . GLU A 1 79 ? 15.105 7.797 -6.556 1.00 72.75 79 GLU A C 1
ATOM 633 O O . GLU A 1 79 ? 15.865 8.303 -7.382 1.00 72.75 79 GLU A O 1
ATOM 638 N N . HIS A 1 80 ? 13.958 7.212 -6.905 1.00 75.44 80 HIS A N 1
ATOM 639 C CA . HIS A 1 80 ? 13.458 7.117 -8.274 1.00 75.44 80 HIS A CA 1
ATOM 640 C C . HIS A 1 80 ? 12.374 8.154 -8.586 1.00 75.44 80 HIS A C 1
ATOM 642 O O . HIS A 1 80 ? 11.958 8.270 -9.738 1.00 75.44 80 HIS A O 1
ATOM 648 N N . LEU A 1 81 ? 11.913 8.911 -7.586 1.00 82.12 81 LEU A N 1
ATOM 649 C CA . LEU A 1 81 ? 10.876 9.915 -7.780 1.00 82.12 81 LEU A CA 1
ATOM 650 C C . LEU A 1 81 ? 11.458 11.180 -8.412 1.00 82.12 81 LEU A C 1
ATOM 652 O O . LEU A 1 81 ? 12.407 11.767 -7.898 1.00 82.12 81 LEU A O 1
ATOM 656 N N . GLU A 1 82 ? 10.831 11.652 -9.489 1.00 80.88 82 GLU A N 1
ATOM 657 C CA . GLU A 1 82 ? 11.181 12.936 -10.110 1.00 80.88 82 GLU A CA 1
ATOM 658 C C . GLU A 1 82 ? 10.858 14.126 -9.195 1.00 80.88 82 GLU A C 1
ATOM 660 O O . GLU A 1 82 ? 11.551 15.143 -9.214 1.00 80.88 82 GLU A O 1
ATOM 665 N N . LYS A 1 83 ? 9.786 14.014 -8.395 1.00 86.81 83 LYS A N 1
ATOM 666 C CA . LYS A 1 83 ? 9.271 15.082 -7.525 1.00 86.81 83 LYS A CA 1
ATOM 667 C C . LYS A 1 83 ? 9.045 14.563 -6.102 1.00 86.81 83 LYS A C 1
ATOM 669 O O . LYS A 1 83 ? 7.896 14.492 -5.654 1.00 86.81 83 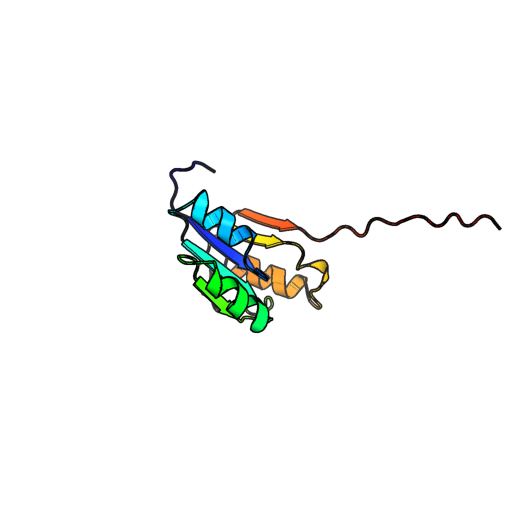LYS A O 1
ATOM 674 N N . PRO A 1 84 ? 10.118 14.245 -5.356 1.00 86.00 84 PRO A N 1
ATOM 675 C CA . PRO A 1 84 ? 10.006 13.668 -4.016 1.00 86.00 84 PRO A CA 1
ATOM 676 C C . PRO A 1 84 ? 9.177 14.549 -3.069 1.00 86.00 84 PRO A C 1
ATOM 678 O O . PRO A 1 84 ? 8.354 14.037 -2.322 1.00 86.00 84 PRO A O 1
ATOM 681 N N . GLU A 1 85 ? 9.289 15.876 -3.170 1.00 88.00 85 GLU A N 1
ATOM 682 C CA . GLU A 1 85 ? 8.458 16.847 -2.434 1.00 88.00 85 GLU A CA 1
ATOM 683 C C . GLU A 1 85 ? 6.949 16.632 -2.616 1.00 88.00 85 GLU A C 1
ATOM 685 O O . GLU A 1 85 ? 6.177 16.734 -1.664 1.00 88.00 85 GLU A O 1
ATOM 690 N N . SER A 1 86 ? 6.511 16.321 -3.839 1.00 89.50 86 SER A N 1
ATOM 691 C CA . SER A 1 86 ? 5.096 16.070 -4.124 1.00 89.50 86 SER A CA 1
ATOM 692 C C . SER A 1 86 ? 4.638 14.747 -3.518 1.00 89.50 86 SER A C 1
ATOM 694 O O . SER A 1 86 ? 3.523 14.671 -3.012 1.00 89.50 86 SER A O 1
ATOM 696 N N . PHE A 1 87 ? 5.504 13.731 -3.509 1.00 90.62 87 PHE A N 1
ATOM 697 C CA . PHE A 1 87 ? 5.231 12.489 -2.792 1.00 90.62 87 PHE A CA 1
ATOM 698 C C . PHE A 1 87 ? 5.131 12.721 -1.283 1.00 90.62 87 PHE A C 1
ATOM 700 O O . PHE A 1 87 ? 4.171 12.265 -0.677 1.00 90.62 87 PHE A O 1
ATOM 707 N N . PHE A 1 88 ? 6.049 13.477 -0.671 1.00 90.38 88 PHE A N 1
ATOM 708 C CA . PHE A 1 88 ? 5.960 13.780 0.760 1.00 90.38 88 PHE A CA 1
ATOM 709 C C . PHE A 1 88 ? 4.675 14.542 1.107 1.00 90.38 88 PHE A C 1
ATOM 711 O O . PHE A 1 88 ? 4.084 14.282 2.152 1.00 90.38 88 PHE A O 1
ATOM 718 N N . LYS A 1 89 ? 4.204 15.457 0.248 1.00 91.94 89 LYS A N 1
ATOM 719 C CA . LYS A 1 89 ? 2.906 16.128 0.444 1.00 91.94 89 LYS A CA 1
ATOM 720 C C . LYS A 1 89 ? 1.744 15.139 0.423 1.00 91.94 89 LYS A C 1
ATOM 722 O O . LYS A 1 89 ? 0.897 15.197 1.309 1.00 91.94 89 LYS A O 1
ATOM 727 N N . GLU A 1 90 ? 1.726 14.221 -0.539 1.00 94.06 90 GLU A N 1
ATOM 728 C CA . GLU A 1 90 ? 0.697 13.181 -0.613 1.00 94.06 90 GLU A CA 1
ATOM 729 C C . GLU A 1 90 ? 0.768 12.195 0.551 1.00 94.06 90 GLU A C 1
ATOM 731 O O . GLU A 1 90 ? -0.265 11.869 1.127 1.00 94.06 90 GLU A O 1
ATOM 736 N N . ALA A 1 91 ? 1.971 11.775 0.947 1.00 92.62 91 ALA A N 1
ATOM 737 C CA . ALA A 1 91 ? 2.191 10.929 2.111 1.00 92.62 91 ALA A CA 1
ATOM 738 C C . ALA A 1 91 ? 1.612 11.590 3.369 1.00 92.62 91 ALA A C 1
ATOM 740 O O . ALA A 1 91 ? 0.718 11.025 3.997 1.00 92.62 91 ALA A O 1
ATOM 741 N N . ASN A 1 92 ? 2.018 12.832 3.662 1.00 92.06 92 ASN A N 1
ATOM 742 C CA . ASN A 1 92 ? 1.493 13.610 4.791 1.00 92.06 92 ASN A CA 1
ATOM 743 C C . ASN A 1 92 ? -0.029 13.779 4.736 1.00 92.06 92 ASN A C 1
ATOM 745 O O . ASN A 1 92 ? -0.686 13.753 5.771 1.00 92.06 92 ASN A O 1
ATOM 749 N N . ARG A 1 93 ? -0.603 13.953 3.541 1.00 95.81 93 ARG A N 1
ATOM 750 C CA . ARG A 1 93 ? -2.050 14.104 3.372 1.00 95.81 93 ARG A CA 1
ATOM 751 C C . ARG A 1 93 ? -2.802 12.840 3.787 1.00 95.81 93 ARG A C 1
ATOM 753 O O . ARG A 1 93 ? -3.831 12.943 4.451 1.00 95.81 93 ARG A O 1
ATOM 760 N N . VAL A 1 94 ? -2.326 11.661 3.386 1.00 96.06 94 VAL A N 1
ATOM 761 C CA . VAL A 1 94 ? -3.026 10.387 3.639 1.00 96.06 94 VAL A CA 1
ATOM 762 C C . VAL A 1 94 ? -2.738 9.797 5.022 1.00 96.06 94 VAL A C 1
ATOM 764 O O . VAL A 1 94 ? -3.460 8.901 5.461 1.00 96.06 94 VAL A O 1
ATOM 767 N N . LEU A 1 95 ? -1.714 10.283 5.719 1.00 92.94 95 LEU A N 1
ATOM 768 C CA . LEU A 1 95 ? -1.382 9.892 7.086 1.00 92.94 95 LEU A CA 1
ATOM 769 C C . LEU A 1 95 ? -2.244 10.604 8.116 1.00 92.94 95 LEU A C 1
ATOM 771 O O . LEU A 1 95 ? -2.554 11.786 7.995 1.00 92.94 95 LEU A O 1
ATOM 775 N N . LYS A 1 96 ? -2.601 9.886 9.178 1.00 90.81 96 LYS A N 1
ATOM 776 C CA . LYS A 1 96 ? -3.186 10.490 10.378 1.00 90.81 96 LYS A CA 1
ATOM 777 C C . LYS A 1 96 ? -2.141 11.346 11.098 1.00 90.81 96 LYS A C 1
ATOM 779 O O . LYS A 1 96 ? -0.956 11.040 11.077 1.00 90.81 96 LYS A O 1
ATOM 784 N N . LYS A 1 97 ? -2.581 12.377 11.822 1.00 74.94 97 LYS A N 1
ATOM 785 C CA . LYS A 1 97 ? -1.697 13.323 12.539 1.00 74.94 97 LYS A CA 1
ATOM 786 C C . LYS A 1 97 ? -0.749 12.693 13.570 1.00 74.94 97 LYS A C 1
ATOM 788 O O . LYS A 1 97 ? 0.275 13.290 13.874 1.00 74.94 97 LYS A O 1
ATOM 793 N N . GLU A 1 98 ? -1.087 11.520 14.105 1.00 66.12 98 GLU A N 1
ATOM 794 C CA . GLU A 1 98 ? -0.259 10.767 15.067 1.00 66.12 98 GLU A CA 1
ATOM 795 C C . GLU A 1 98 ? 0.457 9.560 14.428 1.00 66.12 98 GLU A C 1
ATOM 797 O O . GLU A 1 98 ? 0.979 8.693 15.130 1.00 66.12 98 GLU A O 1
ATOM 802 N N . ALA A 1 99 ? 0.449 9.466 13.097 1.00 64.31 99 ALA A N 1
ATOM 803 C CA . ALA A 1 99 ? 1.049 8.362 12.365 1.00 64.31 99 ALA A CA 1
ATOM 804 C C . ALA A 1 99 ? 2.584 8.430 12.350 1.00 64.31 99 ALA A C 1
ATOM 806 O O . ALA A 1 99 ? 3.197 9.475 12.571 1.00 64.31 99 ALA A O 1
ATOM 807 N N . VAL A 1 100 ? 3.207 7.285 12.070 1.00 63.16 100 VAL A N 1
ATOM 808 C CA . VAL A 1 100 ? 4.662 7.159 11.919 1.00 63.16 100 VAL A CA 1
ATOM 809 C C . VAL A 1 100 ? 4.996 6.833 10.470 1.00 63.16 100 VAL A C 1
ATOM 811 O O . VAL A 1 100 ? 4.460 5.869 9.918 1.00 63.16 100 VAL A O 1
ATOM 814 N N . ASP A 1 101 ? 5.955 7.573 9.914 1.00 58.97 101 ASP A N 1
ATOM 815 C CA . ASP A 1 101 ? 6.502 7.329 8.582 1.00 58.97 101 ASP A CA 1
ATOM 816 C C . ASP A 1 101 ? 7.824 6.584 8.620 1.00 58.97 101 ASP A C 1
ATOM 818 O O . ASP A 1 101 ? 8.754 6.957 9.338 1.00 58.97 101 ASP A O 1
ATOM 822 N N . TYR A 1 102 ? 7.925 5.544 7.790 1.00 60.56 102 TYR A N 1
ATOM 823 C CA . TYR A 1 102 ? 9.182 4.854 7.528 1.00 60.56 102 TYR A CA 1
ATOM 824 C C . TYR A 1 102 ? 9.533 4.928 6.042 1.00 60.56 102 TYR A C 1
ATOM 826 O O . TYR A 1 102 ? 9.020 4.183 5.204 1.00 60.56 102 TYR A O 1
ATOM 834 N N . LEU A 1 103 ? 10.437 5.849 5.728 1.00 63.19 103 LEU A N 1
ATOM 835 C CA . LEU A 1 103 ? 10.856 6.184 4.376 1.00 63.19 103 LEU A CA 1
ATOM 836 C C . LEU A 1 103 ? 12.346 5.868 4.237 1.00 63.19 103 LEU A C 1
ATOM 838 O O . LEU A 1 103 ? 13.173 6.452 4.935 1.00 63.19 103 LEU A O 1
ATOM 842 N N . ASN A 1 104 ? 12.692 4.908 3.375 1.00 51.12 104 ASN A N 1
ATOM 843 C CA . ASN A 1 104 ? 14.077 4.480 3.181 1.00 51.12 104 ASN A CA 1
ATOM 844 C C . ASN A 1 104 ? 14.475 4.644 1.710 1.00 51.12 104 ASN A C 1
ATOM 846 O O . ASN A 1 104 ? 13.932 3.958 0.843 1.00 51.12 104 ASN A O 1
ATOM 850 N N . ALA A 1 105 ? 15.417 5.552 1.447 1.00 50.94 105 ALA A N 1
ATOM 851 C CA . ALA A 1 105 ? 16.025 5.756 0.136 1.00 50.94 105 ALA A CA 1
ATOM 852 C C . ALA A 1 105 ? 17.400 5.070 0.086 1.00 50.94 105 ALA A C 1
ATOM 854 O O . ALA A 1 105 ? 18.164 5.180 1.051 1.00 50.94 105 ALA A O 1
ATOM 855 N N . LYS A 1 106 ? 17.780 4.391 -1.009 1.00 41.00 106 LYS A N 1
ATOM 856 C CA . LYS A 1 106 ? 19.167 3.901 -1.141 1.00 41.00 106 LYS A CA 1
ATOM 857 C C . LYS A 1 106 ? 20.150 5.069 -1.034 1.00 41.00 106 LYS A C 1
ATOM 859 O O . LYS A 1 106 ? 20.234 5.915 -1.921 1.00 41.00 106 LYS A O 1
ATOM 864 N N . SER A 1 107 ? 21.004 5.040 -0.012 1.00 35.59 107 SER A N 1
ATOM 865 C CA . SER A 1 107 ? 22.277 5.759 -0.054 1.00 35.59 107 SER A CA 1
ATOM 866 C C . SER A 1 107 ? 23.133 5.137 -1.163 1.00 35.59 107 SER A C 1
ATOM 868 O O . SER A 1 107 ? 23.492 3.956 -1.091 1.00 35.59 107 SER A O 1
ATOM 870 N N . LYS A 1 108 ? 23.452 5.904 -2.215 1.00 35.81 108 LYS A N 1
ATOM 871 C CA . LYS A 1 108 ? 24.535 5.534 -3.133 1.00 35.81 108 LYS A CA 1
ATOM 872 C C . LYS A 1 108 ? 25.810 5.437 -2.291 1.00 35.81 108 LYS A C 1
ATOM 874 O O . LYS A 1 108 ? 26.311 6.452 -1.817 1.00 35.81 108 LYS A O 1
ATOM 879 N N . ARG A 1 109 ? 26.342 4.227 -2.091 1.00 32.75 109 ARG A N 1
ATOM 880 C CA . ARG A 1 109 ? 27.727 4.075 -1.630 1.00 32.75 109 ARG A CA 1
ATOM 881 C C . ARG A 1 109 ? 28.608 4.675 -2.723 1.00 32.75 109 ARG A C 1
ATOM 883 O O . ARG A 1 109 ? 28.656 4.122 -3.817 1.00 32.75 109 ARG A O 1
ATOM 890 N N . ASN A 1 110 ? 29.272 5.793 -2.436 1.00 34.91 110 ASN A N 1
ATOM 891 C CA . ASN A 1 110 ? 30.399 6.248 -3.243 1.00 34.91 110 ASN A CA 1
ATOM 892 C C . ASN A 1 110 ? 31.468 5.150 -3.169 1.00 34.91 110 ASN A C 1
ATOM 894 O O . ASN A 1 110 ? 32.183 5.045 -2.173 1.00 34.91 110 ASN A O 1
ATOM 898 N N . SER A 1 111 ? 31.545 4.286 -4.181 1.00 38.12 111 SER A N 1
ATOM 899 C CA . SER A 1 111 ? 32.768 3.539 -4.450 1.00 38.12 111 SER A CA 1
ATOM 900 C C . SER A 1 111 ? 33.787 4.568 -4.919 1.00 38.12 111 SER A C 1
ATOM 902 O O . SER A 1 111 ? 33.631 5.138 -5.997 1.00 38.12 111 SER A O 1
ATOM 904 N N . GLY A 1 112 ? 34.751 4.876 -4.054 1.00 40.94 112 GLY A N 1
ATOM 905 C CA . GLY A 1 112 ? 35.844 5.771 -4.386 1.00 40.94 112 GLY A CA 1
ATOM 906 C C . GLY A 1 112 ? 36.606 5.267 -5.606 1.00 40.94 112 GLY A C 1
ATOM 907 O O . GLY A 1 112 ? 36.938 4.088 -5.689 1.00 40.94 112 GLY A O 1
ATOM 908 N N . GLU A 1 113 ? 36.911 6.188 -6.509 1.00 37.25 113 GLU A N 1
ATOM 909 C CA . GLU A 1 113 ? 38.111 6.101 -7.322 1.00 37.25 113 GLU A CA 1
ATOM 910 C C . GLU A 1 113 ? 39.051 7.208 -6.860 1.00 37.25 113 GLU A C 1
ATOM 912 O O . GLU A 1 113 ? 38.750 8.401 -6.910 1.00 37.25 1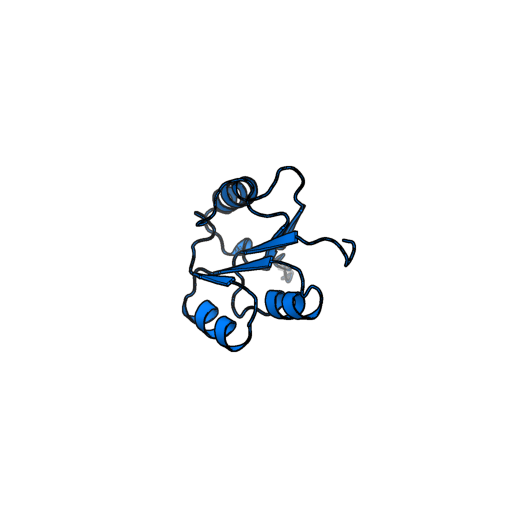13 GLU A O 1
ATOM 917 N N . SER A 1 114 ? 40.171 6.750 -6.319 1.00 40.94 114 SER A N 1
ATOM 918 C CA . SER A 1 114 ? 41.357 7.506 -5.977 1.00 40.94 114 SER A CA 1
ATOM 919 C C . SER A 1 114 ? 41.901 8.166 -7.241 1.00 40.94 114 SER A C 1
ATOM 921 O O . SER A 1 114 ? 42.402 7.484 -8.133 1.00 40.94 114 SER A O 1
ATOM 923 N N . SER A 1 115 ? 41.841 9.489 -7.329 1.00 36.59 115 SER A N 1
ATOM 924 C CA . SER A 1 115 ? 42.641 10.235 -8.295 1.00 36.59 115 SER A CA 1
ATOM 925 C C . SER A 1 115 ? 44.038 10.453 -7.711 1.00 36.59 115 SER A C 1
ATOM 927 O O . SER A 1 115 ? 44.314 11.483 -7.102 1.00 36.59 115 SER A O 1
ATOM 929 N N . GLU A 1 116 ? 44.907 9.457 -7.884 1.00 37.09 116 GLU A N 1
ATOM 930 C CA . GLU A 1 116 ? 46.334 9.705 -8.094 1.00 37.09 116 GLU A CA 1
ATOM 931 C C . GLU A 1 116 ? 46.561 9.835 -9.603 1.00 37.09 116 GLU A C 1
ATOM 933 O O . GLU A 1 116 ? 46.516 8.841 -10.332 1.00 37.09 116 GLU A O 1
ATOM 938 N N . LYS A 1 117 ? 46.757 11.075 -10.059 1.00 35.50 117 LYS A N 1
ATOM 939 C CA . LYS A 1 117 ? 47.767 11.511 -11.036 1.00 35.50 117 LYS A CA 1
ATOM 940 C C . LYS A 1 117 ? 47.716 13.023 -11.198 1.00 35.50 117 LYS A C 1
ATOM 942 O O . LYS A 1 117 ? 46.598 13.553 -11.370 1.00 35.50 117 LYS A O 1
#

Radius of gyration: 16.1 Å; chains: 1; bounding box: 57×31×34 Å

Secondary structure (DSSP, 8-state):
--TT---EEEEES-TT-HHHHHHHHH-TT-EEEEEES-HHHHHHHTTT-SSSEEEE--TTS-SS-TT-EEEEEEES-GGG-S-HHHHHHHHHHHEEEEEEEEEE-------------

Sequence (117 aa):
LNSASNFKLLEVGCGPGYFLRCLERWYPKCEAVGTDIDQGLIEHAKKYLRKTKLIRHDAHNLPFDNESFDVLCSLQVIEHLEKPESFFKEANRVLKKEAVDYLNAKSKRNSGESSEK